Protein AF-A0A1E4G1J3-F1 (afdb_monomer)

Structure (mmCIF, N/CA/C/O backbone):
data_AF-A0A1E4G1J3-F1
#
_entry.id   AF-A0A1E4G1J3-F1
#
loop_
_atom_site.group_PDB
_atom_site.id
_atom_site.type_symbol
_atom_site.label_atom_id
_atom_site.label_alt_id
_atom_site.label_comp_id
_atom_site.label_asym_id
_atom_site.label_entity_id
_atom_site.label_seq_id
_atom_site.pdbx_PDB_ins_code
_atom_site.Cartn_x
_atom_site.Cartn_y
_atom_site.Cartn_z
_atom_site.occupancy
_atom_site.B_iso_or_equiv
_atom_site.auth_seq_id
_atom_site.auth_comp_id
_atom_site.auth_asym_id
_atom_site.auth_atom_id
_atom_site.pdbx_PDB_model_num
ATOM 1 N N . MET A 1 1 ? -12.712 -12.443 20.172 1.00 60.12 1 MET A N 1
ATOM 2 C CA . MET A 1 1 ? -12.713 -11.555 21.355 1.00 60.12 1 MET A CA 1
ATOM 3 C C . MET A 1 1 ? -12.167 -10.209 20.900 1.00 60.12 1 MET A C 1
ATOM 5 O O . MET A 1 1 ? -11.161 -10.219 20.206 1.00 60.12 1 MET A O 1
ATOM 9 N N . ASN A 1 2 ? -12.866 -9.097 21.152 1.00 84.88 2 ASN A N 1
ATOM 10 C CA . ASN A 1 2 ? -12.467 -7.775 20.639 1.00 84.88 2 ASN A CA 1
ATOM 11 C C . ASN A 1 2 ? -11.295 -7.201 21.467 1.00 84.88 2 ASN A C 1
ATOM 13 O O . ASN A 1 2 ? -11.234 -7.427 22.675 1.00 84.88 2 ASN A O 1
ATOM 17 N N . TRP A 1 3 ? -10.385 -6.447 20.848 1.00 89.75 3 TRP A N 1
ATOM 18 C CA . TRP A 1 3 ? -9.220 -5.837 21.502 1.00 89.75 3 TRP A CA 1
ATOM 19 C C . TRP A 1 3 ? -9.621 -4.901 22.659 1.00 89.75 3 TRP A C 1
ATOM 21 O O . TRP A 1 3 ? -8.998 -4.916 23.718 1.00 89.75 3 TRP A O 1
ATOM 31 N N . LEU A 1 4 ? -10.719 -4.148 22.508 1.00 90.06 4 LEU A N 1
ATOM 32 C CA . LEU A 1 4 ? -11.226 -3.256 23.559 1.00 90.06 4 LEU A CA 1
ATOM 33 C C . LEU A 1 4 ? -11.728 -4.048 24.779 1.00 90.06 4 LEU A C 1
ATOM 35 O O . LEU A 1 4 ? -11.542 -3.642 25.926 1.00 90.06 4 LEU A O 1
ATOM 39 N N . GLN A 1 5 ? -12.329 -5.216 24.529 1.00 91.88 5 GLN A N 1
ATOM 40 C CA . GLN A 1 5 ? -12.779 -6.130 25.576 1.00 91.88 5 GLN A CA 1
ATOM 41 C C . GLN A 1 5 ? -11.580 -6.698 26.351 1.00 91.88 5 GLN A C 1
ATOM 43 O O . GLN A 1 5 ? -11.605 -6.724 27.580 1.00 91.88 5 GLN A O 1
ATOM 48 N N . GLN A 1 6 ? -10.516 -7.088 25.642 1.00 91.06 6 GLN A N 1
ATOM 49 C CA . GLN A 1 6 ? -9.268 -7.555 26.253 1.00 91.06 6 GLN A CA 1
ATOM 50 C C . GLN A 1 6 ? -8.621 -6.464 27.117 1.00 91.06 6 GLN A C 1
ATOM 52 O O . GLN A 1 6 ? -8.226 -6.736 28.247 1.00 91.06 6 GLN A O 1
ATOM 57 N N . ALA A 1 7 ? -8.578 -5.217 26.634 1.00 91.06 7 ALA A N 1
ATOM 58 C CA . ALA A 1 7 ? -8.049 -4.085 27.394 1.00 91.06 7 ALA A CA 1
ATOM 59 C C . ALA A 1 7 ? -8.848 -3.818 28.684 1.00 91.06 7 ALA A C 1
ATOM 61 O O . ALA A 1 7 ? -8.266 -3.571 29.742 1.00 91.06 7 ALA A O 1
ATOM 62 N N . ARG A 1 8 ? -10.183 -3.926 28.630 1.00 93.75 8 ARG A N 1
ATOM 63 C CA . ARG A 1 8 ? -11.046 -3.810 29.815 1.00 93.75 8 ARG A CA 1
ATOM 64 C C . ARG A 1 8 ? -10.778 -4.919 30.832 1.00 93.75 8 ARG A C 1
ATOM 66 O O . ARG A 1 8 ? -10.680 -4.648 32.030 1.00 93.75 8 ARG A O 1
ATOM 73 N N . GLU A 1 9 ? -10.683 -6.159 30.368 1.00 92.38 9 GLU A N 1
ATOM 74 C CA . GLU A 1 9 ? -10.461 -7.321 31.231 1.00 92.38 9 GLU A CA 1
ATOM 75 C C . GLU A 1 9 ? -9.060 -7.314 31.852 1.00 92.38 9 GLU A C 1
ATOM 77 O O . GLU A 1 9 ? -8.935 -7.598 33.039 1.00 92.38 9 GLU A O 1
ATOM 82 N N . ALA A 1 10 ? -8.038 -6.848 31.127 1.00 91.25 10 ALA A N 1
ATOM 83 C CA . ALA A 1 10 ? -6.692 -6.633 31.667 1.00 91.25 10 ALA A CA 1
ATOM 84 C C . ALA A 1 10 ? -6.659 -5.622 32.832 1.00 91.25 10 ALA A C 1
ATOM 86 O O . ALA A 1 10 ? -5.785 -5.683 33.695 1.00 91.25 10 ALA A O 1
ATOM 87 N N . LYS A 1 11 ? -7.630 -4.702 32.891 1.00 90.19 11 LYS A N 1
ATOM 88 C CA . LYS A 1 11 ? -7.821 -3.753 34.000 1.00 90.19 11 LYS A CA 1
ATOM 89 C C . LYS A 1 11 ? -8.777 -4.264 35.086 1.00 90.19 11 LYS A C 1
ATOM 91 O O . LYS A 1 11 ? -9.106 -3.508 35.998 1.00 90.19 11 LYS A O 1
ATOM 96 N N . ASN A 1 12 ? -9.236 -5.518 35.011 1.00 91.00 12 ASN A N 1
ATOM 97 C CA . ASN A 1 12 ? -10.219 -6.120 35.924 1.00 91.00 12 ASN A CA 1
ATOM 98 C C . ASN A 1 12 ? -11.518 -5.299 36.064 1.00 91.00 12 ASN A C 1
ATOM 100 O O . ASN A 1 12 ? -12.178 -5.289 37.110 1.00 91.00 12 ASN A O 1
ATOM 104 N N . LEU A 1 13 ? -11.905 -4.591 35.001 1.00 90.12 13 LEU A N 1
ATOM 105 C CA . LEU A 1 13 ? -13.141 -3.815 34.955 1.00 90.12 13 LEU A CA 1
ATOM 106 C C . LEU A 1 13 ? -14.253 -4.657 34.329 1.00 90.12 13 LEU A C 1
ATOM 108 O O . LEU A 1 13 ? -14.038 -5.328 33.324 1.00 90.12 13 LEU A O 1
ATOM 112 N N . ASN A 1 14 ? -15.471 -4.593 34.871 1.00 92.25 14 ASN A N 1
ATOM 113 C CA . ASN A 1 14 ? -16.654 -5.073 34.150 1.00 92.25 14 ASN A CA 1
ATOM 114 C C . ASN A 1 14 ? -17.257 -3.923 33.313 1.00 92.25 14 ASN A C 1
ATOM 116 O O . ASN A 1 14 ? -16.913 -2.756 33.511 1.00 92.25 14 ASN A O 1
ATOM 120 N N . GLN A 1 15 ? -18.167 -4.238 32.388 1.00 91.50 15 GLN A N 1
ATOM 121 C CA . GLN A 1 15 ? -18.803 -3.236 31.519 1.00 91.50 15 GLN A CA 1
ATOM 122 C C . GLN A 1 15 ? -19.571 -2.147 32.288 1.00 91.50 15 GLN A C 1
ATOM 124 O O . GLN A 1 15 ? -19.572 -0.999 31.864 1.00 91.50 15 GLN A O 1
ATOM 129 N N . THR A 1 16 ? -20.212 -2.487 33.407 1.00 91.56 16 THR A N 1
ATOM 130 C CA . THR A 1 16 ? -20.868 -1.533 34.316 1.00 91.56 16 THR A CA 1
ATOM 131 C C . THR A 1 16 ? -19.850 -0.616 34.996 1.00 91.56 16 THR A C 1
ATOM 133 O O . THR A 1 16 ? -20.018 0.590 34.976 1.00 91.56 16 THR A O 1
ATOM 136 N N . LYS A 1 17 ? -18.732 -1.147 35.506 1.00 91.38 17 LYS A N 1
ATOM 137 C CA . LYS A 1 17 ? -17.687 -0.317 36.129 1.00 91.38 17 LYS A CA 1
ATOM 138 C C . LYS A 1 17 ? -17.063 0.655 35.128 1.00 91.38 17 LYS A C 1
ATOM 140 O O . LYS A 1 17 ? -16.769 1.790 35.478 1.00 91.38 17 LYS A O 1
ATOM 145 N N . LEU A 1 18 ? -16.860 0.216 33.886 1.00 90.94 18 LEU A N 1
ATOM 146 C CA . LEU A 1 18 ? -16.386 1.098 32.821 1.00 90.94 18 LEU A CA 1
ATOM 147 C C . LEU A 1 18 ? -17.449 2.147 32.452 1.00 90.94 18 LEU A C 1
ATOM 149 O O . LEU A 1 18 ? -17.103 3.305 32.240 1.00 90.94 18 LEU A O 1
ATOM 153 N N . ALA A 1 19 ? -18.729 1.761 32.423 1.00 92.50 19 ALA A N 1
ATOM 154 C CA . ALA A 1 19 ? -19.861 2.659 32.180 1.00 92.50 19 ALA A CA 1
ATOM 155 C C . ALA A 1 19 ? -19.912 3.804 33.194 1.00 92.50 19 ALA A C 1
ATOM 157 O O . ALA A 1 19 ? -19.956 4.971 32.803 1.00 92.50 19 ALA A O 1
ATOM 158 N N . ASP A 1 20 ? -19.821 3.460 34.478 1.00 90.94 20 ASP A N 1
ATOM 159 C CA . ASP A 1 20 ? -19.893 4.413 35.584 1.00 90.94 20 ASP A CA 1
ATOM 160 C C . ASP A 1 20 ? -18.752 5.436 35.515 1.00 90.94 20 ASP A C 1
ATOM 162 O O . ASP A 1 20 ? -18.964 6.632 35.706 1.00 90.94 20 ASP A O 1
ATOM 166 N N . LYS A 1 21 ? -17.543 4.983 35.161 1.00 88.75 21 LYS A N 1
ATOM 167 C CA . LYS A 1 21 ? -16.364 5.849 35.044 1.00 88.75 21 LYS A CA 1
ATOM 168 C C . LYS A 1 21 ? -16.331 6.726 33.792 1.00 88.75 21 LYS A C 1
ATOM 170 O O . LYS A 1 21 ? -15.714 7.784 33.809 1.00 88.75 21 LYS A O 1
ATOM 175 N N . THR A 1 22 ? -16.963 6.291 32.703 1.00 86.44 22 THR A N 1
ATOM 176 C CA . THR A 1 22 ? -16.925 6.981 31.397 1.00 86.44 22 THR A CA 1
ATOM 177 C C . THR A 1 22 ? -18.217 7.733 31.078 1.00 86.44 22 THR A C 1
ATOM 179 O O . THR A 1 22 ? -18.409 8.175 29.944 1.00 86.44 22 THR A O 1
ATOM 182 N N . THR A 1 23 ? -19.135 7.835 32.049 1.00 83.12 23 THR A N 1
ATOM 183 C CA . THR A 1 23 ? -20.461 8.469 31.903 1.00 83.12 23 THR A CA 1
ATOM 184 C C . THR A 1 23 ? -21.230 7.945 30.678 1.00 83.12 23 THR A C 1
ATOM 186 O O . THR A 1 23 ? -22.011 8.649 30.041 1.00 83.12 23 THR A O 1
ATOM 189 N N . THR A 1 24 ? -20.987 6.685 30.312 1.00 86.94 24 THR A N 1
ATOM 190 C CA . THR A 1 24 ? -21.537 6.039 29.117 1.00 86.94 24 THR A CA 1
ATOM 191 C C . THR A 1 24 ? -22.360 4.843 29.555 1.00 86.94 24 THR A C 1
ATOM 193 O O . THR A 1 24 ? -21.956 4.118 30.449 1.00 86.94 24 THR A O 1
ATOM 196 N N . SER A 1 25 ? -23.518 4.582 28.945 1.00 92.19 25 SER A N 1
ATOM 197 C CA . SER A 1 25 ? -24.350 3.460 29.397 1.00 92.19 25 SER A CA 1
ATOM 198 C C . SER A 1 25 ? -23.673 2.103 29.161 1.00 92.19 25 SER A C 1
ATOM 200 O O . SER A 1 25 ? -23.021 1.878 28.137 1.00 92.19 25 SER A O 1
ATOM 202 N N . ARG A 1 26 ? -23.906 1.137 30.062 1.00 93.75 26 ARG A N 1
ATOM 203 C CA . ARG A 1 26 ? -23.436 -0.254 29.902 1.00 93.75 26 ARG A CA 1
ATOM 204 C C . ARG A 1 26 ? -23.832 -0.842 28.545 1.00 93.75 26 ARG A C 1
ATOM 206 O O . ARG A 1 26 ? -23.033 -1.516 27.901 1.00 93.75 26 ARG A O 1
ATOM 213 N N . SER A 1 27 ? -25.065 -0.581 28.103 1.00 93.31 27 SER A N 1
ATOM 214 C CA . SER A 1 27 ? -25.567 -1.032 26.798 1.00 93.31 27 SER A CA 1
ATOM 215 C C . SER A 1 27 ? -24.737 -0.457 25.648 1.00 93.31 27 SER A C 1
ATOM 217 O O . SER A 1 27 ? -24.389 -1.180 24.714 1.00 93.31 27 SER A O 1
ATOM 219 N N . ARG A 1 28 ? -24.347 0.823 25.734 1.00 93.12 28 ARG A N 1
ATOM 220 C CA . ARG A 1 28 ? -23.491 1.464 24.733 1.00 93.12 28 ARG A CA 1
ATOM 221 C C . ARG A 1 28 ? -22.089 0.854 24.718 1.00 93.12 28 ARG A C 1
ATOM 223 O O . ARG A 1 28 ? -21.631 0.506 23.637 1.00 93.12 28 ARG A O 1
ATOM 230 N N . ILE A 1 29 ? -21.466 0.627 25.876 1.00 92.75 29 ILE A N 1
ATOM 231 C CA . ILE A 1 29 ? -20.168 -0.071 25.968 1.00 92.75 29 ILE A CA 1
ATOM 232 C C . ILE A 1 29 ? -20.252 -1.478 25.381 1.00 92.75 29 ILE A C 1
ATOM 234 O O . ILE A 1 29 ? -19.398 -1.859 24.590 1.00 92.75 29 ILE A O 1
ATOM 238 N N . CYS A 1 30 ? -21.312 -2.231 25.684 1.00 93.81 30 CYS A N 1
ATOM 239 C CA . CYS A 1 30 ? -21.520 -3.555 25.102 1.00 93.81 30 CYS A CA 1
ATOM 240 C C . CYS A 1 30 ? -21.608 -3.497 23.567 1.00 93.81 30 CYS A C 1
ATOM 242 O O . CYS A 1 30 ? -21.012 -4.326 22.882 1.00 93.81 30 CYS A O 1
ATOM 244 N N . LYS A 1 31 ? -22.316 -2.504 23.009 1.00 93.06 31 LYS A N 1
ATOM 245 C CA . LYS A 1 31 ? -22.404 -2.303 21.554 1.00 93.06 31 LYS A CA 1
ATOM 246 C C . LYS A 1 31 ? -21.060 -1.922 20.930 1.00 93.06 31 LYS A C 1
ATOM 248 O O . LYS A 1 31 ? -20.761 -2.424 19.846 1.00 93.06 31 LYS A O 1
ATOM 253 N N . ILE A 1 32 ? -20.271 -1.092 21.616 1.00 92.62 32 ILE A N 1
ATOM 254 C CA . ILE A 1 32 ? -18.917 -0.697 21.202 1.00 92.62 32 ILE A CA 1
ATOM 255 C C . ILE A 1 32 ? -17.977 -1.912 21.219 1.00 92.62 32 ILE A C 1
ATOM 257 O O . ILE A 1 32 ? -17.333 -2.205 20.218 1.00 92.62 32 ILE A O 1
ATOM 261 N N . GLU A 1 33 ? -17.968 -2.698 22.299 1.00 91.62 33 GLU A N 1
ATOM 262 C CA . GLU A 1 33 ? -17.167 -3.929 22.404 1.00 91.62 33 GLU A CA 1
ATOM 263 C C . GLU A 1 33 ? -17.558 -4.986 21.361 1.00 91.62 33 GLU A C 1
ATOM 265 O O . GLU A 1 33 ? -16.721 -5.783 20.948 1.00 91.62 33 GLU A O 1
ATOM 270 N N . LYS A 1 34 ? -18.808 -4.993 20.890 1.00 90.62 34 LYS A N 1
ATOM 271 C CA . LYS A 1 34 ? -19.265 -5.875 19.804 1.00 90.62 34 LYS A CA 1
ATOM 272 C C . LYS A 1 34 ? -18.987 -5.329 18.398 1.00 90.62 34 LYS A C 1
ATOM 274 O O . LYS A 1 34 ? -19.253 -6.035 17.433 1.00 90.62 34 LYS A O 1
ATOM 279 N N . GLY A 1 35 ? -18.512 -4.088 18.265 1.00 88.12 35 GLY A N 1
ATOM 280 C CA . GLY A 1 35 ? -18.315 -3.424 16.969 1.00 88.12 35 GLY A CA 1
ATOM 2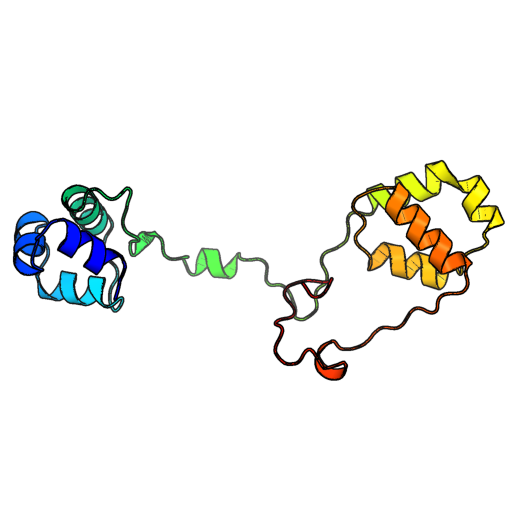81 C C . GLY A 1 35 ? -19.614 -2.996 16.272 1.00 88.12 35 GLY A C 1
ATOM 282 O O . GLY A 1 35 ? -19.599 -2.624 15.108 1.00 88.12 35 GLY A O 1
ATOM 283 N N . THR A 1 36 ? -20.749 -3.030 16.976 1.00 89.81 36 THR A N 1
ATOM 284 C CA . THR A 1 36 ? -22.071 -2.646 16.432 1.00 89.81 36 THR A CA 1
ATOM 285 C C . THR A 1 36 ? -22.371 -1.151 16.561 1.00 89.81 36 THR A C 1
ATOM 287 O O . THR A 1 36 ? -23.400 -0.675 16.086 1.00 89.81 36 THR A O 1
ATOM 290 N N . ALA A 1 37 ? -21.507 -0.404 17.247 1.00 90.94 37 ALA A N 1
ATOM 291 C CA . ALA A 1 37 ? -21.595 1.041 17.384 1.00 90.94 37 ALA A CA 1
ATOM 292 C C . ALA A 1 37 ? -20.202 1.634 17.601 1.00 90.94 37 ALA A C 1
ATOM 294 O O . ALA A 1 37 ? -19.384 1.032 18.291 1.00 90.94 37 ALA A O 1
ATOM 295 N N . LEU A 1 38 ? -19.971 2.839 17.083 1.00 91.56 38 LEU A N 1
ATOM 296 C CA . LEU A 1 38 ? -18.765 3.613 17.371 1.00 91.56 38 LEU A CA 1
ATOM 297 C C . LEU A 1 38 ? -19.014 4.613 18.511 1.00 91.56 38 LEU A C 1
ATOM 299 O O . LEU A 1 38 ? -20.120 5.159 18.615 1.00 91.56 38 LEU A O 1
ATOM 303 N N . PRO A 1 39 ? -18.029 4.855 19.387 1.00 92.62 39 PRO A N 1
ATOM 304 C CA . PRO A 1 39 ? -18.102 5.935 20.360 1.00 92.62 39 PRO A CA 1
ATOM 305 C C . PRO A 1 39 ? -18.030 7.302 19.664 1.00 92.62 39 PRO A C 1
ATOM 307 O O . PRO A 1 39 ? -17.470 7.435 18.574 1.00 92.62 39 PRO A O 1
ATOM 310 N N . THR A 1 40 ? -18.591 8.325 20.309 1.00 92.00 40 THR A N 1
ATOM 311 C CA . THR A 1 40 ? -18.234 9.717 19.989 1.00 92.00 40 THR A CA 1
ATOM 312 C C . THR A 1 40 ? -16.814 10.000 20.470 1.00 92.00 40 THR A C 1
ATOM 314 O O . THR A 1 40 ? -16.312 9.277 21.333 1.00 92.00 40 THR A O 1
ATOM 317 N N . ARG A 1 41 ? -16.174 11.073 19.995 1.00 90.50 41 ARG A N 1
ATOM 318 C CA . ARG A 1 41 ? -14.811 11.412 20.430 1.00 90.50 41 ARG A CA 1
ATOM 319 C C . ARG A 1 41 ? -14.659 11.544 21.941 1.00 90.50 41 A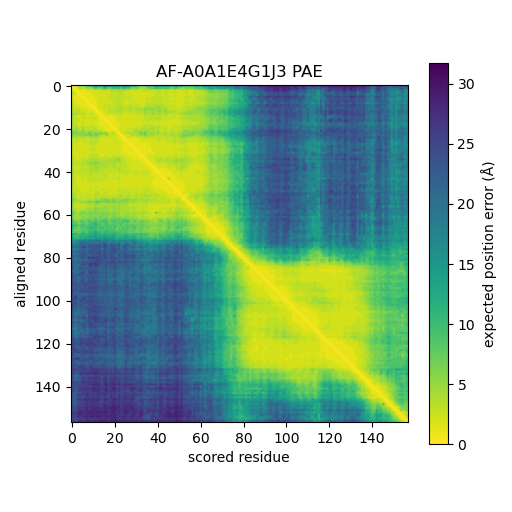RG A C 1
ATOM 321 O O . ARG A 1 41 ? -13.777 10.920 22.520 1.00 90.50 41 ARG A O 1
ATOM 328 N N . ALA A 1 42 ? -15.586 12.239 22.597 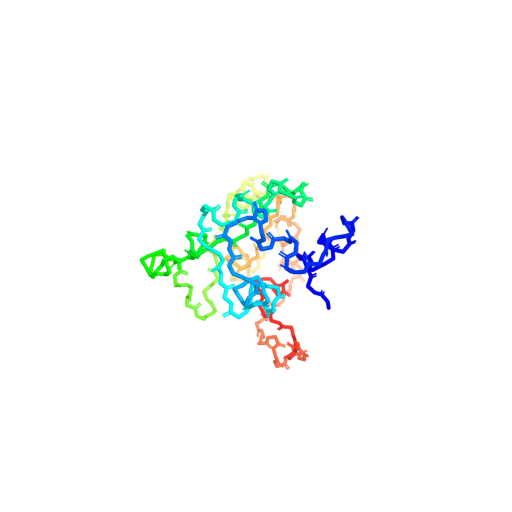1.00 90.12 42 ALA A N 1
ATOM 329 C CA . ALA A 1 42 ? -15.586 12.364 24.055 1.00 90.12 42 ALA A CA 1
ATOM 330 C C . ALA A 1 42 ? -15.686 10.998 24.767 1.00 90.12 42 ALA A C 1
ATOM 332 O O . ALA A 1 42 ? -15.000 10.754 25.759 1.00 90.12 42 ALA A O 1
ATOM 333 N N . GLN A 1 43 ? -16.513 10.081 24.248 1.00 91.06 43 GLN A N 1
ATOM 334 C CA . GLN A 1 43 ? -16.631 8.723 24.790 1.00 91.06 43 GLN A CA 1
ATOM 335 C C . GLN A 1 43 ? -15.354 7.913 24.551 1.00 91.06 43 GLN A C 1
ATOM 337 O O . GLN A 1 43 ? -14.895 7.215 25.452 1.00 91.06 43 GLN A O 1
ATOM 342 N N . GLY A 1 44 ? -14.772 8.009 23.353 1.00 91.88 44 GLY A N 1
ATOM 343 C CA . GLY A 1 44 ? -13.533 7.326 22.995 1.00 91.88 44 GLY A CA 1
ATOM 344 C C . GLY A 1 44 ? -12.359 7.776 23.857 1.00 91.88 44 GLY A C 1
ATOM 345 O O . GLY A 1 44 ? -11.635 6.931 24.373 1.00 91.88 44 GLY A O 1
ATOM 346 N N . GLU A 1 45 ? -12.221 9.082 24.094 1.00 92.88 45 GLU A N 1
ATOM 347 C CA . GLU A 1 45 ? -11.195 9.662 24.969 1.00 92.88 45 GLU A CA 1
ATOM 348 C C . GLU A 1 45 ? -11.371 9.219 26.430 1.00 92.88 45 GLU A C 1
ATOM 350 O O . GLU A 1 45 ? -10.399 8.819 27.077 1.00 92.88 45 GLU A O 1
ATOM 355 N N . ALA A 1 46 ? -12.606 9.204 26.945 1.00 92.62 46 ALA A N 1
ATOM 356 C CA . ALA A 1 46 ? -12.892 8.720 28.296 1.00 92.62 46 ALA A CA 1
ATOM 357 C C . ALA A 1 46 ? -12.552 7.227 28.460 1.00 92.62 46 ALA A C 1
ATOM 359 O O . ALA A 1 46 ? -11.914 6.833 29.439 1.00 92.62 46 ALA A O 1
ATOM 360 N N . ILE A 1 47 ? -12.936 6.397 27.485 1.00 92.62 47 ILE A N 1
ATOM 361 C CA . ILE A 1 47 ? -12.622 4.962 27.474 1.00 92.62 47 ILE A CA 1
ATOM 362 C C . ILE A 1 47 ? -11.109 4.745 27.351 1.00 92.62 47 ILE A C 1
ATOM 364 O O . ILE A 1 47 ? -10.549 3.945 28.099 1.00 92.62 47 ILE A O 1
ATOM 368 N N . ALA A 1 48 ? -10.435 5.464 26.449 1.00 92.69 48 ALA A N 1
ATOM 369 C CA . ALA A 1 48 ? -8.992 5.360 26.251 1.00 92.69 48 ALA A CA 1
ATOM 370 C C . ALA A 1 48 ? -8.230 5.680 27.542 1.00 92.69 48 ALA A C 1
ATOM 372 O O . ALA A 1 48 ? -7.358 4.913 27.951 1.00 92.69 48 ALA A O 1
ATOM 373 N N . LYS A 1 49 ? -8.619 6.761 28.227 1.00 92.94 49 LYS A N 1
ATOM 374 C CA . LYS A 1 49 ? -8.024 7.184 29.497 1.00 92.94 49 LYS A CA 1
ATOM 375 C C . LYS A 1 49 ? -8.169 6.124 30.588 1.00 92.94 49 LYS A C 1
ATOM 377 O O . LYS A 1 49 ? -7.185 5.792 31.243 1.00 92.94 49 LYS A O 1
ATOM 382 N N . GLU A 1 50 ? -9.366 5.569 30.770 1.00 92.50 50 GLU A N 1
ATOM 383 C CA . GLU A 1 50 ? -9.615 4.549 31.801 1.00 92.50 50 GLU A CA 1
ATOM 384 C C . GLU A 1 50 ? -8.913 3.219 31.514 1.00 92.50 50 GLU A C 1
ATOM 386 O O . GLU A 1 50 ? -8.471 2.524 32.433 1.00 92.50 50 GLU A O 1
ATOM 391 N N . LEU A 1 51 ? -8.781 2.859 30.238 1.00 91.69 51 LEU A N 1
ATOM 392 C CA . LEU A 1 51 ? -8.124 1.621 29.825 1.00 91.69 51 LEU A CA 1
ATOM 393 C C . LEU A 1 51 ? -6.602 1.769 29.661 1.00 91.69 51 LEU A C 1
ATOM 395 O O . LEU A 1 51 ? -5.904 0.759 29.581 1.00 91.69 51 LEU A O 1
ATOM 399 N N . GLY A 1 52 ? -6.069 2.994 29.681 1.00 90.00 52 GLY A N 1
ATOM 400 C CA . GLY A 1 52 ? -4.650 3.275 29.445 1.00 90.00 52 GLY A CA 1
ATOM 401 C C . GLY A 1 52 ? -4.231 3.042 27.991 1.00 90.00 52 GLY A C 1
ATOM 402 O O . GLY A 1 52 ? -3.132 2.558 27.739 1.00 90.00 52 GLY A O 1
ATOM 403 N N . LEU A 1 53 ? -5.126 3.332 27.047 1.00 90.06 53 LEU A N 1
ATOM 404 C CA . LEU A 1 53 ? -4.905 3.203 25.609 1.00 90.06 53 LEU A CA 1
ATOM 405 C C . LEU A 1 53 ? -4.512 4.557 25.008 1.00 90.06 53 LEU A C 1
ATOM 407 O O . LEU A 1 53 ? -4.933 5.601 25.499 1.00 90.06 53 LEU A O 1
ATOM 411 N N . ALA A 1 54 ? -3.763 4.539 23.903 1.00 87.31 54 ALA A N 1
ATOM 412 C CA . ALA A 1 54 ? -3.411 5.763 23.175 1.00 87.31 54 ALA A CA 1
ATOM 413 C C . ALA A 1 54 ? -4.635 6.452 22.539 1.00 87.31 54 ALA A C 1
ATOM 415 O O . ALA A 1 54 ? -4.646 7.666 22.371 1.00 87.31 54 ALA A O 1
ATOM 416 N N . GLY A 1 55 ? -5.671 5.681 22.201 1.00 88.88 55 GLY A N 1
ATOM 417 C CA . GLY A 1 55 ? -6.914 6.177 21.623 1.00 88.88 55 GLY A CA 1
ATOM 418 C C . GLY A 1 55 ? -7.893 5.042 21.333 1.00 88.88 55 GLY A C 1
ATOM 419 O O . GLY A 1 55 ? -7.528 3.865 21.368 1.00 88.88 55 GLY A O 1
ATOM 420 N N . VAL A 1 56 ? -9.146 5.400 21.055 1.00 90.00 56 VAL A N 1
ATOM 421 C CA . VAL A 1 56 ? -10.196 4.477 20.606 1.00 90.00 56 VAL A CA 1
ATOM 422 C C . VAL A 1 56 ? -10.796 5.045 19.317 1.00 90.00 56 VAL A C 1
ATOM 424 O O . VAL A 1 56 ? -11.156 6.221 19.329 1.00 90.00 56 VAL A O 1
ATOM 427 N N . PRO A 1 57 ? -10.933 4.253 18.235 1.00 90.12 57 PRO A N 1
ATOM 428 C CA . PRO A 1 57 ? -11.575 4.709 17.007 1.00 90.12 57 PRO A CA 1
ATOM 429 C C . PRO A 1 57 ? -13.006 5.185 17.264 1.00 90.12 57 PRO A C 1
ATOM 431 O O . PRO A 1 57 ? -13.801 4.489 17.903 1.00 90.12 57 PRO A O 1
ATOM 434 N N . CYS A 1 58 ? -13.326 6.365 16.752 1.00 92.19 58 CYS A N 1
ATOM 435 C CA . CYS A 1 58 ? -14.580 7.071 16.960 1.00 92.19 58 CYS A CA 1
ATOM 436 C C . CYS A 1 58 ? -15.351 7.240 15.648 1.00 92.19 58 CYS A C 1
ATOM 438 O O . CYS A 1 58 ? -14.841 7.011 14.554 1.00 92.19 58 CYS A O 1
ATOM 440 N N . SER A 1 59 ? -16.604 7.685 15.746 1.00 88.38 59 SER A N 1
ATOM 441 C CA . SER A 1 59 ? -17.429 8.002 14.570 1.00 88.38 59 SER A CA 1
ATOM 442 C C . SER A 1 59 ? -16.822 9.077 13.664 1.00 88.38 59 SER A C 1
ATOM 444 O O . SER A 1 59 ? -17.131 9.119 12.481 1.00 88.38 59 SER A O 1
ATOM 446 N N . GLU A 1 60 ? -15.981 9.948 14.217 1.00 87.25 60 GLU A N 1
ATOM 447 C CA . GLU A 1 60 ? -15.297 11.027 13.492 1.00 87.25 60 GLU A CA 1
ATOM 448 C C . GLU A 1 60 ? -14.083 10.535 12.693 1.00 87.25 60 GLU A C 1
ATOM 450 O O . GLU A 1 60 ? -13.679 11.198 11.744 1.00 87.25 60 GLU A O 1
ATOM 455 N N . ASP A 1 61 ? -13.541 9.360 13.029 1.00 87.31 61 ASP A N 1
ATOM 456 C CA . ASP A 1 61 ? -12.452 8.725 12.275 1.00 87.31 61 ASP A CA 1
ATOM 457 C C . ASP A 1 61 ? -12.968 8.000 11.021 1.00 87.31 61 ASP A C 1
ATOM 459 O O . ASP A 1 61 ? -12.190 7.462 10.231 1.00 87.31 61 ASP A O 1
ATOM 463 N N . LEU A 1 62 ? -14.293 7.959 10.830 1.00 88.06 62 LEU A N 1
ATOM 464 C CA . LEU A 1 62 ? -14.894 7.412 9.626 1.00 88.06 62 LEU A CA 1
ATOM 465 C C . LEU A 1 62 ? -14.576 8.301 8.426 1.00 88.06 62 LEU A C 1
ATOM 467 O O . LEU A 1 62 ? -14.719 9.523 8.465 1.00 88.06 62 LEU A O 1
ATOM 471 N N . VAL A 1 63 ? -14.219 7.655 7.319 1.00 85.88 63 VAL A N 1
ATOM 472 C CA . VAL A 1 63 ? -14.047 8.337 6.039 1.00 85.88 63 VAL A CA 1
ATOM 473 C C . VAL A 1 63 ? -15.391 8.943 5.631 1.00 85.88 63 VAL A C 1
ATOM 475 O O . VAL A 1 63 ? -16.374 8.230 5.433 1.00 85.88 63 VAL A O 1
ATOM 478 N N . SER A 1 64 ? -15.439 10.268 5.510 1.00 87.12 64 SER A N 1
ATOM 479 C CA . SER A 1 64 ? -16.634 10.978 5.050 1.00 87.12 64 SER A CA 1
ATOM 480 C C . SER A 1 64 ? -16.963 10.623 3.601 1.00 87.12 64 SER A C 1
ATOM 482 O O . SER A 1 64 ? -16.070 10.367 2.794 1.00 87.12 64 SER A O 1
ATOM 484 N N . GLU A 1 65 ? -18.238 10.703 3.216 1.00 85.19 65 GLU A N 1
ATOM 485 C CA . GLU A 1 65 ? -18.649 10.483 1.821 1.00 85.19 65 GLU A CA 1
ATOM 486 C C . GLU A 1 65 ? -17.895 11.388 0.840 1.00 85.19 65 GLU A C 1
ATOM 488 O O . GLU A 1 65 ? -17.509 10.954 -0.242 1.00 85.19 65 GLU A O 1
ATOM 493 N N . ARG A 1 66 ? -17.612 12.634 1.240 1.00 85.56 66 ARG A N 1
ATOM 494 C CA . ARG A 1 66 ? -16.816 13.571 0.442 1.00 85.56 66 ARG A CA 1
ATOM 495 C C . ARG A 1 66 ? -15.377 13.088 0.251 1.00 85.56 66 ARG A C 1
ATOM 497 O O . ARG A 1 66 ? -14.839 13.214 -0.844 1.00 85.56 66 ARG A O 1
ATOM 504 N N . GLN A 1 67 ? -14.753 12.532 1.290 1.00 85.94 67 GLN A N 1
ATOM 505 C CA . GLN A 1 67 ? -13.435 11.908 1.162 1.00 85.94 67 GLN A CA 1
ATOM 506 C C . GLN A 1 67 ? -13.502 10.682 0.251 1.00 85.94 67 GLN A C 1
ATOM 508 O O . GLN A 1 67 ? -12.664 10.579 -0.634 1.00 85.94 67 GLN A O 1
ATOM 513 N N . ILE A 1 68 ? -14.523 9.825 0.390 1.00 84.88 68 ILE A N 1
ATOM 514 C CA . ILE A 1 68 ? -14.734 8.658 -0.485 1.00 84.88 68 ILE A CA 1
ATOM 515 C C . ILE A 1 68 ? -14.866 9.087 -1.952 1.00 84.88 68 ILE A C 1
ATOM 517 O O . ILE A 1 68 ? -14.261 8.481 -2.830 1.00 84.88 68 ILE A O 1
ATOM 521 N N . GLN A 1 69 ? -15.623 10.148 -2.236 1.00 83.44 69 GLN A N 1
ATOM 522 C CA . GLN A 1 69 ? -15.788 10.669 -3.597 1.00 83.44 69 GLN A CA 1
ATOM 523 C C . GLN A 1 69 ? -14.485 11.205 -4.198 1.00 83.44 69 GLN A C 1
ATOM 525 O O . GLN A 1 69 ? -14.301 11.104 -5.412 1.00 83.44 69 GLN A O 1
ATOM 530 N N . ASN A 1 70 ? -13.611 11.756 -3.354 1.00 82.62 70 ASN A N 1
ATOM 531 C CA . ASN A 1 70 ? -12.301 12.278 -3.731 1.00 82.62 70 ASN A CA 1
ATOM 532 C C . ASN A 1 70 ? -11.202 11.209 -3.758 1.00 82.62 70 ASN A C 1
ATOM 534 O O . ASN A 1 70 ? -10.087 11.519 -4.181 1.00 82.62 70 ASN A O 1
ATOM 538 N N . LEU A 1 71 ? -11.474 9.978 -3.307 1.00 76.81 71 LEU A N 1
ATOM 539 C CA . LEU A 1 71 ? -10.517 8.891 -3.475 1.00 76.81 71 LEU A CA 1
ATOM 540 C C . LEU A 1 71 ? -10.278 8.670 -4.976 1.00 76.81 71 LEU A C 1
ATOM 542 O O . LEU A 1 71 ? -11.232 8.733 -5.762 1.00 76.81 71 LEU A O 1
ATOM 546 N N . PRO A 1 72 ? -9.026 8.411 -5.392 1.00 72.19 72 PRO A N 1
ATOM 547 C CA . PRO A 1 72 ? -8.726 8.090 -6.776 1.00 72.19 72 PRO A CA 1
ATOM 548 C C . PRO A 1 72 ? -9.566 6.884 -7.200 1.00 72.19 72 PRO A C 1
ATOM 550 O O . PRO A 1 72 ? -9.453 5.782 -6.662 1.00 72.19 72 PRO A O 1
ATOM 553 N N . LYS A 1 73 ? -10.467 7.115 -8.156 1.00 69.75 73 LYS A N 1
ATOM 554 C CA . LYS A 1 73 ? -11.289 6.064 -8.749 1.00 69.75 73 LYS A CA 1
ATOM 555 C C . LYS A 1 73 ? -10.443 5.352 -9.793 1.00 69.75 73 LYS A C 1
ATOM 557 O O . LYS A 1 73 ? -10.526 5.689 -10.971 1.00 69.75 73 LYS A O 1
ATOM 562 N N . HIS A 1 74 ? -9.624 4.403 -9.354 1.00 61.94 74 HIS A N 1
ATOM 563 C CA . HIS A 1 74 ? -8.919 3.525 -10.278 1.00 61.94 74 HIS A CA 1
ATOM 564 C C . HIS A 1 74 ? -9.948 2.766 -11.114 1.00 61.94 74 HIS A C 1
ATOM 566 O O . HIS A 1 74 ? -10.894 2.172 -10.582 1.00 61.94 74 HIS A O 1
ATOM 572 N N . ARG A 1 75 ? -9.796 2.794 -12.434 1.00 62.88 75 ARG A N 1
ATOM 573 C CA . ARG A 1 75 ? -10.572 1.906 -13.299 1.00 62.88 75 ARG A CA 1
ATOM 574 C C . ARG A 1 75 ? -10.073 0.475 -13.083 1.00 62.88 75 ARG A C 1
ATOM 576 O O . ARG A 1 75 ? -8.885 0.282 -12.812 1.00 62.88 75 ARG A O 1
ATOM 583 N N . PRO A 1 76 ? -10.935 -0.546 -13.229 1.00 54.53 76 PRO A N 1
ATOM 584 C CA . PRO A 1 76 ? -10.461 -1.920 -13.293 1.00 54.53 76 PRO A CA 1
ATOM 585 C C . PRO A 1 76 ? -9.322 -2.007 -14.315 1.00 54.53 76 PRO A C 1
ATOM 587 O O . PRO A 1 76 ? -9.488 -1.553 -15.449 1.00 54.53 76 PRO A O 1
ATOM 590 N N . TYR A 1 77 ? -8.180 -2.560 -13.898 1.00 58.09 77 TYR A N 1
ATOM 591 C CA . TYR A 1 77 ? -6.980 -2.740 -14.729 1.00 58.09 77 TYR A CA 1
ATOM 592 C C . TYR A 1 77 ? -6.219 -1.457 -15.110 1.00 58.09 77 TYR A C 1
ATOM 594 O O . TYR A 1 77 ? -5.371 -1.497 -16.002 1.00 58.09 77 TYR A O 1
ATOM 602 N N . GLU A 1 78 ? -6.490 -0.322 -14.460 1.00 62.25 78 GLU A N 1
ATOM 603 C CA . GLU A 1 78 ? -5.679 0.885 -14.628 1.00 62.25 78 GLU A CA 1
ATOM 604 C C . GLU A 1 78 ? -4.295 0.671 -14.010 1.00 62.25 78 GLU A C 1
ATOM 606 O O . GLU A 1 78 ? -4.132 0.657 -12.792 1.00 62.25 78 GLU A O 1
ATOM 611 N N . LEU A 1 79 ? -3.298 0.452 -14.869 1.00 62.50 79 LEU A N 1
ATOM 612 C CA . LEU A 1 79 ? -1.905 0.347 -14.454 1.00 62.50 79 LEU A CA 1
ATOM 613 C C . LEU A 1 79 ? -1.393 1.741 -14.099 1.00 62.50 79 LEU A C 1
ATOM 615 O O . LEU A 1 79 ? -1.552 2.677 -14.889 1.00 62.50 79 LEU A O 1
ATOM 619 N N . GLU A 1 80 ? -0.746 1.877 -12.942 1.00 66.00 80 GLU A N 1
ATOM 620 C CA . GLU A 1 80 ? -0.083 3.134 -12.616 1.00 66.00 80 GLU A CA 1
ATOM 621 C C . GLU A 1 80 ? 1.017 3.433 -13.646 1.00 66.00 80 GLU A C 1
ATOM 623 O O . GLU A 1 80 ? 1.789 2.537 -14.019 1.00 66.00 80 GLU A O 1
ATOM 628 N N . PRO A 1 81 ? 1.114 4.683 -14.129 1.00 66.50 81 PRO A N 1
ATOM 629 C CA . PRO A 1 81 ? 2.177 5.063 -15.039 1.00 66.50 81 PRO A CA 1
ATOM 630 C C . PRO A 1 81 ? 3.531 4.900 -14.343 1.00 66.50 81 PRO A C 1
ATOM 632 O O . PRO A 1 81 ? 3.837 5.570 -13.358 1.00 66.50 81 PRO A O 1
ATOM 635 N N . GLN A 1 82 ? 4.363 4.010 -14.882 1.00 70.56 82 GLN A N 1
ATOM 636 C CA . GLN A 1 82 ? 5.687 3.731 -14.337 1.00 70.56 82 GLN A CA 1
ATOM 637 C C . GLN A 1 82 ? 6.612 4.948 -14.455 1.00 70.56 82 GLN A C 1
ATOM 639 O O . GLN A 1 82 ? 6.657 5.623 -15.492 1.00 70.56 82 GLN A O 1
ATOM 644 N N . ASN A 1 83 ? 7.426 5.195 -13.421 1.00 78.44 83 ASN A N 1
ATOM 645 C CA . ASN A 1 83 ? 8.475 6.207 -13.501 1.00 78.44 83 ASN A CA 1
ATOM 646 C C . ASN A 1 83 ? 9.555 5.762 -14.509 1.00 78.44 83 ASN A C 1
ATOM 648 O O . ASN A 1 83 ? 10.407 4.917 -14.229 1.00 78.44 83 ASN A O 1
ATOM 652 N N . GLN A 1 84 ? 9.548 6.378 -15.694 1.00 85.25 84 GLN A N 1
ATOM 653 C CA . GLN A 1 84 ? 10.484 6.053 -16.773 1.00 85.25 84 GLN A CA 1
ATOM 654 C C . GLN A 1 84 ? 11.898 6.630 -16.595 1.00 85.25 84 GLN A C 1
ATOM 656 O O . GLN A 1 84 ? 12.744 6.439 -17.470 1.00 85.25 84 GLN A O 1
ATOM 661 N N . GLU A 1 85 ? 12.202 7.353 -15.518 1.00 89.75 85 GLU A N 1
ATOM 662 C CA . GLU A 1 85 ? 13.525 7.958 -15.320 1.00 89.75 85 GLU A CA 1
ATOM 663 C C . GLU A 1 85 ? 14.645 6.920 -15.310 1.00 89.75 85 GLU A C 1
ATOM 665 O O . GLU A 1 85 ? 15.662 7.106 -15.977 1.00 89.75 85 GLU A O 1
ATOM 670 N N . ARG A 1 86 ? 14.447 5.789 -14.627 1.00 90.94 86 ARG A N 1
ATOM 671 C CA . ARG A 1 86 ? 15.444 4.709 -14.561 1.00 90.94 86 ARG A CA 1
ATOM 672 C C . ARG A 1 86 ? 15.724 4.108 -15.937 1.00 90.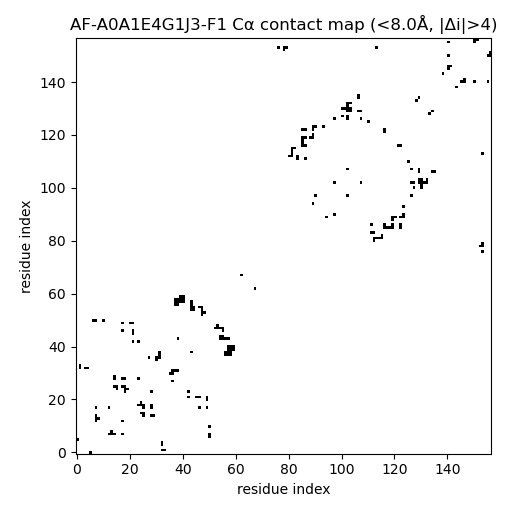94 86 ARG A C 1
ATOM 674 O O . ARG A 1 86 ? 16.885 3.941 -16.310 1.00 90.94 86 ARG A O 1
ATOM 681 N N . TRP A 1 87 ? 14.673 3.895 -16.726 1.00 92.06 87 TRP A N 1
ATOM 682 C CA . TRP A 1 87 ? 14.775 3.484 -18.125 1.00 92.06 87 TRP A CA 1
ATOM 683 C C . TRP A 1 87 ? 15.547 4.502 -18.971 1.00 92.06 87 TRP A C 1
ATOM 685 O O . TRP A 1 87 ? 16.436 4.122 -19.731 1.00 92.06 87 TRP A O 1
ATOM 695 N N . LYS A 1 88 ? 15.263 5.802 -18.821 1.00 92.19 88 LYS A N 1
ATOM 696 C CA . LYS A 1 88 ? 15.988 6.871 -19.532 1.00 92.19 88 LYS A CA 1
ATOM 697 C C . LYS A 1 88 ? 17.473 6.888 -19.168 1.00 92.19 88 LYS A C 1
ATOM 699 O O . LYS A 1 88 ? 18.313 6.998 -20.060 1.00 92.19 88 LYS A O 1
ATOM 704 N N . VAL A 1 89 ? 17.800 6.754 -17.880 1.00 93.50 89 VAL A N 1
ATOM 705 C CA . VAL A 1 89 ? 19.189 6.679 -17.403 1.00 93.50 89 VAL A CA 1
ATOM 706 C C . VAL A 1 89 ? 19.898 5.482 -18.026 1.00 93.50 89 VAL A C 1
ATOM 708 O O . VAL A 1 89 ? 21.001 5.646 -18.538 1.00 93.50 89 VAL A O 1
ATOM 711 N N . ALA A 1 90 ? 19.259 4.311 -18.061 1.00 91.88 90 ALA A N 1
ATOM 712 C CA . ALA A 1 90 ? 19.849 3.114 -18.647 1.00 91.88 90 ALA A CA 1
ATOM 713 C C . ALA A 1 90 ? 20.102 3.249 -20.155 1.00 91.88 90 ALA A C 1
ATOM 715 O O . ALA A 1 90 ? 21.207 2.986 -20.633 1.00 91.88 90 ALA A O 1
ATOM 716 N N . LEU A 1 91 ? 19.102 3.731 -20.899 1.00 91.50 91 LEU A N 1
ATOM 717 C CA . LEU A 1 91 ? 19.218 3.972 -22.339 1.00 91.50 91 LEU A CA 1
ATOM 718 C C . LEU A 1 91 ? 20.353 4.948 -22.661 1.00 91.50 91 LEU A C 1
ATOM 720 O O . LEU A 1 91 ? 21.062 4.751 -23.643 1.00 91.50 91 LEU A O 1
ATOM 724 N N . LYS A 1 92 ? 20.555 5.972 -21.823 1.00 94.00 92 LYS A N 1
ATOM 725 C CA . LYS A 1 92 ? 21.644 6.940 -21.985 1.00 94.00 92 LYS A CA 1
ATOM 726 C C . LYS A 1 92 ? 23.003 6.349 -21.602 1.00 94.00 92 LYS A C 1
ATOM 728 O O . LYS A 1 92 ? 23.951 6.473 -22.371 1.00 94.00 92 LYS A O 1
ATOM 733 N N . ALA A 1 93 ? 23.102 5.708 -20.437 1.00 93.69 93 ALA A N 1
ATOM 734 C CA . ALA A 1 93 ? 24.358 5.189 -19.895 1.00 93.69 93 ALA A CA 1
ATOM 735 C C . ALA A 1 93 ? 24.955 4.064 -20.756 1.00 93.69 93 ALA A C 1
ATOM 737 O O . ALA A 1 93 ? 26.174 3.974 -20.893 1.00 93.69 93 ALA A O 1
ATOM 738 N N . TRP A 1 94 ? 24.109 3.231 -21.371 1.00 94.19 94 TRP A N 1
ATOM 739 C CA . TRP A 1 94 ? 24.543 2.074 -22.161 1.00 94.19 94 TRP A CA 1
ATOM 740 C C . TRP A 1 94 ? 24.163 2.148 -23.643 1.00 94.19 94 TRP A C 1
ATOM 742 O O . TRP A 1 94 ? 24.198 1.122 -24.322 1.00 94.19 94 TRP A O 1
ATOM 752 N N . ALA A 1 95 ? 23.874 3.340 -24.176 1.00 92.44 95 ALA A N 1
ATOM 753 C CA . ALA A 1 95 ? 23.412 3.553 -25.555 1.00 92.44 95 ALA A CA 1
ATOM 754 C C . ALA A 1 95 ? 24.209 2.760 -26.610 1.00 92.44 95 ALA A C 1
ATOM 756 O O . ALA A 1 95 ? 23.632 2.037 -27.420 1.00 92.44 95 ALA A O 1
ATOM 757 N N . VAL A 1 96 ? 25.546 2.828 -26.557 1.00 94.12 96 VAL A N 1
ATOM 758 C CA . VAL A 1 96 ? 26.438 2.134 -27.507 1.00 94.12 96 VAL A CA 1
ATOM 759 C C . VAL A 1 96 ? 26.306 0.612 -27.414 1.00 94.12 96 VAL A C 1
ATOM 761 O O . VAL A 1 96 ? 26.323 -0.074 -28.434 1.00 94.12 96 VAL A O 1
ATOM 764 N N . ARG A 1 97 ? 26.169 0.061 -26.201 1.00 93.12 97 ARG A N 1
ATOM 765 C CA . ARG A 1 97 ? 25.987 -1.386 -26.003 1.00 93.12 97 ARG A CA 1
ATOM 766 C C . ARG A 1 97 ? 24.617 -1.830 -26.496 1.00 93.12 97 ARG A C 1
ATOM 768 O O . ARG A 1 97 ? 24.528 -2.834 -27.187 1.00 93.12 97 ARG A O 1
ATOM 775 N N . ILE A 1 98 ? 23.577 -1.059 -26.194 1.00 92.06 98 ILE A N 1
ATOM 776 C CA . ILE A 1 98 ? 22.201 -1.349 -26.610 1.00 92.06 98 ILE A CA 1
ATOM 777 C C . ILE A 1 98 ? 22.085 -1.348 -28.138 1.00 92.06 98 ILE A C 1
ATOM 779 O O . ILE A 1 98 ? 21.477 -2.255 -28.698 1.00 92.06 98 ILE A O 1
ATOM 783 N N . LEU A 1 99 ? 22.738 -0.400 -28.818 1.00 91.62 99 LEU A N 1
ATOM 784 C CA . LEU A 1 99 ? 22.788 -0.360 -30.282 1.00 91.62 99 LEU A CA 1
ATOM 785 C C . LEU A 1 99 ? 23.380 -1.650 -30.876 1.00 91.62 99 LEU A C 1
ATOM 787 O O . LEU A 1 99 ? 22.880 -2.149 -31.878 1.00 91.62 99 LEU A O 1
ATOM 791 N N . ARG A 1 100 ? 24.429 -2.204 -30.251 1.00 94.06 100 ARG A N 1
ATOM 792 C CA . ARG A 1 100 ? 25.059 -3.463 -30.687 1.00 94.06 100 ARG A CA 1
ATOM 793 C C . ARG A 1 100 ? 24.198 -4.690 -30.404 1.00 94.06 100 ARG A C 1
ATOM 795 O O . ARG A 1 100 ? 24.272 -5.655 -31.149 1.00 94.06 100 ARG A O 1
ATOM 802 N N . LEU A 1 101 ? 23.420 -4.650 -29.325 1.00 92.31 101 LEU A N 1
ATOM 803 C CA . LEU A 1 101 ? 22.535 -5.738 -28.913 1.00 92.31 101 LEU A CA 1
ATOM 804 C C . LEU A 1 101 ? 21.287 -5.861 -29.795 1.00 92.31 101 LEU A C 1
ATOM 806 O O . LEU A 1 101 ? 20.694 -6.930 -29.825 1.00 92.31 101 LEU A O 1
ATOM 810 N N . GLN A 1 102 ? 20.892 -4.782 -30.482 1.00 92.25 102 GLN A N 1
ATOM 811 C CA . GLN A 1 102 ? 19.738 -4.741 -31.390 1.00 92.25 102 GLN A CA 1
ATOM 812 C C . GLN A 1 102 ? 18.464 -5.398 -30.809 1.00 92.25 102 GLN A C 1
ATOM 814 O O . GLN A 1 102 ? 17.880 -6.276 -31.444 1.00 92.25 102 GLN A O 1
ATOM 819 N N . PRO A 1 103 ? 18.013 -5.001 -29.599 1.00 91.00 103 PRO A N 1
ATOM 820 C CA . PRO A 1 103 ? 16.7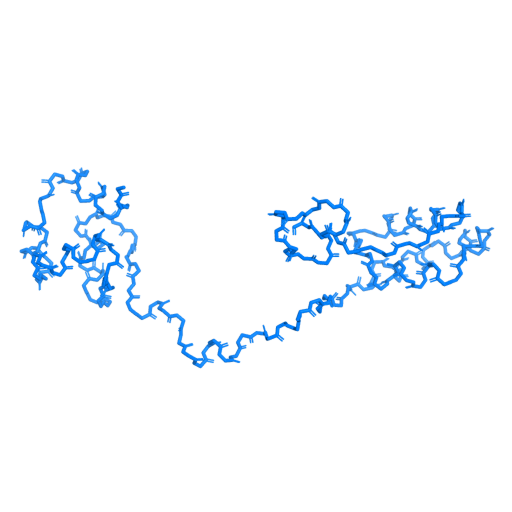88 -5.551 -29.026 1.00 91.00 103 PRO A CA 1
ATOM 821 C C . PRO A 1 103 ? 15.577 -5.212 -29.902 1.00 91.00 103 PRO A C 1
ATOM 823 O O . PRO A 1 103 ? 15.520 -4.127 -30.487 1.00 91.00 103 PRO A O 1
ATOM 826 N N . ASP A 1 104 ? 14.581 -6.103 -29.936 1.00 90.06 104 ASP A N 1
ATOM 827 C CA . ASP A 1 104 ? 13.321 -5.845 -30.638 1.00 90.06 104 ASP A CA 1
ATOM 828 C C . ASP A 1 104 ? 12.685 -4.527 -30.140 1.00 90.06 104 ASP A C 1
ATOM 830 O O . ASP A 1 104 ? 12.344 -4.420 -28.952 1.00 90.06 104 ASP A O 1
ATOM 834 N N . PRO A 1 105 ? 12.495 -3.517 -31.015 1.00 89.06 105 PRO A N 1
ATOM 835 C CA . PRO A 1 105 ? 11.996 -2.206 -30.608 1.00 89.06 105 PRO A CA 1
ATOM 836 C C . PRO A 1 105 ? 10.611 -2.266 -29.964 1.00 89.06 105 PRO A C 1
ATOM 838 O O . PRO A 1 105 ? 10.320 -1.498 -29.044 1.00 89.06 105 PRO A O 1
ATOM 841 N N . ARG A 1 106 ? 9.755 -3.188 -30.426 1.00 90.19 106 ARG A N 1
ATOM 842 C CA . ARG A 1 106 ? 8.402 -3.356 -29.888 1.00 90.19 106 ARG A CA 1
ATOM 843 C C . ARG A 1 106 ? 8.454 -3.892 -28.463 1.00 90.19 106 ARG A C 1
ATOM 845 O O . ARG A 1 106 ? 7.841 -3.303 -27.575 1.00 90.19 106 ARG A O 1
ATOM 852 N N . THR A 1 107 ? 9.205 -4.966 -28.239 1.00 89.31 107 THR A N 1
ATOM 853 C CA . THR A 1 107 ? 9.392 -5.572 -26.916 1.00 89.31 107 THR A CA 1
ATOM 854 C C . THR A 1 107 ? 10.018 -4.579 -25.945 1.00 89.31 107 THR A C 1
ATOM 856 O O . THR A 1 107 ? 9.490 -4.389 -24.852 1.00 89.31 107 THR A O 1
ATOM 859 N N . LEU A 1 108 ? 11.062 -3.857 -26.361 1.00 89.38 108 LEU A N 1
ATOM 860 C CA . LEU A 1 108 ? 11.690 -2.831 -25.529 1.00 89.38 108 LEU A CA 1
ATOM 861 C C . LEU A 1 108 ? 10.718 -1.698 -25.156 1.00 89.38 108 LEU A C 1
ATOM 863 O O . LEU A 1 108 ? 10.717 -1.229 -24.018 1.00 89.38 108 LEU A O 1
ATOM 867 N N . SER A 1 109 ? 9.880 -1.255 -26.096 1.00 88.94 109 SER A N 1
ATOM 868 C CA . SER A 1 109 ? 8.874 -0.221 -25.831 1.00 88.94 109 SER A CA 1
ATOM 869 C C . SER A 1 109 ? 7.828 -0.694 -24.816 1.00 88.94 109 SER A C 1
ATOM 871 O O . SER A 1 109 ? 7.529 0.021 -23.861 1.00 88.94 109 SER A O 1
ATOM 873 N N . LEU A 1 110 ? 7.338 -1.930 -24.953 1.00 87.38 110 LEU A N 1
ATOM 874 C CA . LEU A 1 110 ? 6.383 -2.522 -24.011 1.00 87.38 110 LEU A CA 1
ATOM 875 C C . LEU A 1 110 ? 6.988 -2.705 -22.616 1.00 87.38 110 LEU A C 1
ATOM 877 O O . LEU A 1 110 ? 6.350 -2.340 -21.631 1.00 87.38 110 LEU A O 1
ATOM 881 N N . MET A 1 111 ? 8.231 -3.186 -22.521 1.00 88.00 111 MET A N 1
ATOM 882 C CA . MET A 1 111 ? 8.938 -3.319 -21.242 1.00 88.00 111 MET A CA 1
ATOM 883 C C . MET A 1 111 ? 9.045 -1.976 -20.511 1.00 88.00 111 MET A C 1
ATOM 885 O O . MET A 1 111 ? 8.773 -1.907 -19.319 1.00 88.00 111 MET A O 1
ATOM 889 N N . ARG A 1 112 ? 9.346 -0.884 -21.223 1.00 87.81 112 ARG A N 1
ATOM 890 C CA . ARG A 1 112 ? 9.420 0.464 -20.629 1.00 87.81 112 ARG A CA 1
ATOM 891 C C . ARG A 1 112 ? 8.096 0.979 -20.070 1.00 87.81 112 ARG A C 1
ATOM 893 O O . ARG A 1 112 ? 8.111 1.848 -19.200 1.00 87.81 112 ARG A O 1
ATOM 900 N N . ILE A 1 113 ? 6.978 0.523 -20.625 1.00 84.50 113 ILE A N 1
ATOM 901 C CA . ILE A 1 113 ? 5.635 0.937 -20.207 1.00 84.50 113 ILE A CA 1
ATOM 902 C C . ILE A 1 113 ? 5.165 0.084 -19.027 1.00 84.50 113 ILE A C 1
ATOM 904 O O . ILE A 1 113 ? 4.551 0.610 -18.105 1.00 84.50 113 ILE A O 1
ATOM 908 N N . LEU A 1 114 ? 5.447 -1.219 -19.066 1.00 81.62 114 LEU A N 1
ATOM 909 C CA . LEU A 1 114 ? 4.793 -2.207 -18.208 1.00 81.62 114 LEU A CA 1
ATOM 910 C C . LEU A 1 114 ? 5.670 -2.712 -17.060 1.00 81.62 114 LEU A C 1
ATOM 912 O O . LEU A 1 114 ? 5.136 -3.166 -16.054 1.00 81.62 114 LEU A O 1
ATOM 916 N N . ILE A 1 115 ? 6.997 -2.649 -17.189 1.00 83.88 115 ILE A N 1
ATOM 917 C CA . ILE A 1 115 ? 7.922 -3.183 -16.187 1.00 83.88 115 ILE A CA 1
ATOM 918 C C . ILE A 1 115 ? 8.456 -2.040 -15.328 1.00 83.88 115 ILE A C 1
ATOM 920 O O . ILE A 1 115 ? 9.199 -1.167 -15.797 1.00 83.88 115 ILE A O 1
ATOM 924 N N . ARG A 1 116 ? 8.098 -2.085 -14.043 1.00 84.94 116 ARG A N 1
ATOM 925 C CA . ARG A 1 116 ? 8.751 -1.294 -13.004 1.00 84.94 116 ARG A CA 1
ATOM 926 C C . ARG A 1 116 ? 10.178 -1.788 -12.818 1.00 84.94 116 ARG A C 1
ATOM 928 O O . ARG A 1 116 ? 10.416 -2.988 -12.764 1.00 84.94 116 ARG A O 1
ATOM 935 N N . VAL A 1 117 ? 11.101 -0.845 -12.711 1.00 86.50 117 VAL A N 1
ATOM 936 C CA . VAL A 1 117 ? 12.512 -1.113 -12.438 1.00 86.50 117 VAL A CA 1
ATOM 937 C C . VAL A 1 117 ? 12.971 -0.176 -11.332 1.00 86.50 117 VAL A C 1
ATOM 939 O O . VAL A 1 117 ? 12.719 1.032 -11.382 1.00 86.50 117 VAL A O 1
ATOM 942 N N . ASP A 1 118 ? 13.663 -0.720 -10.343 1.00 86.62 118 ASP A N 1
ATOM 943 C CA . ASP A 1 118 ? 14.143 0.031 -9.187 1.00 86.62 118 ASP A CA 1
ATOM 944 C C . ASP A 1 118 ? 15.475 0.729 -9.492 1.00 86.62 118 ASP A C 1
ATOM 946 O O . ASP A 1 118 ? 15.810 1.769 -8.912 1.00 86.62 118 ASP A O 1
ATOM 950 N N . SER A 1 119 ? 16.225 0.216 -10.475 1.00 91.12 119 SER A N 1
ATOM 951 C CA . SER A 1 119 ? 17.522 0.759 -10.877 1.00 91.12 119 SER A CA 1
ATOM 952 C C . SER A 1 119 ? 17.742 0.781 -12.392 1.00 91.12 119 SER A C 1
ATOM 954 O O . SER A 1 119 ? 17.107 0.069 -13.168 1.00 91.12 119 SER A O 1
ATOM 956 N N . ALA A 1 120 ? 18.703 1.597 -12.834 1.00 91.25 120 ALA A N 1
ATOM 957 C CA . ALA A 1 120 ? 19.119 1.617 -14.237 1.00 91.25 120 ALA A CA 1
ATOM 958 C C . ALA A 1 120 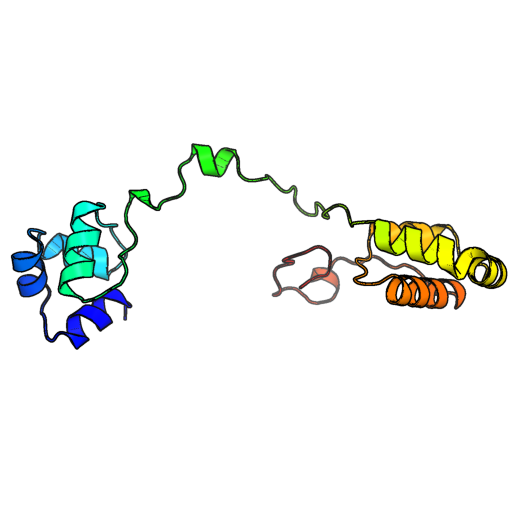? 19.795 0.294 -14.656 1.00 91.25 120 ALA A C 1
ATOM 960 O O . ALA A 1 120 ? 19.662 -0.130 -15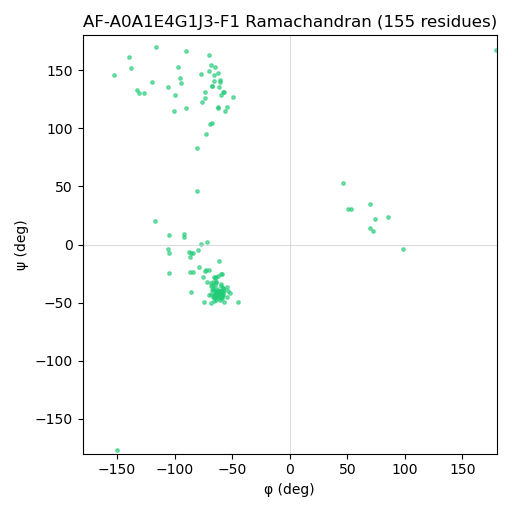.801 1.00 91.25 120 ALA A O 1
ATOM 961 N N . ILE A 1 121 ? 20.497 -0.370 -13.731 1.00 93.75 121 ILE A N 1
ATOM 962 C CA . ILE A 1 121 ? 21.144 -1.667 -13.981 1.00 93.75 121 ILE A CA 1
ATOM 963 C C . ILE A 1 121 ? 20.089 -2.741 -14.256 1.00 93.75 121 ILE A C 1
ATOM 965 O O . ILE A 1 121 ? 20.220 -3.506 -15.206 1.00 93.75 121 ILE A O 1
ATOM 969 N N . GLU A 1 122 ? 19.015 -2.762 -13.471 1.00 93.12 122 GLU A N 1
ATOM 970 C CA . GLU A 1 122 ? 17.892 -3.672 -13.688 1.00 93.12 122 GLU A CA 1
ATOM 971 C C . GLU A 1 122 ? 17.230 -3.448 -15.054 1.00 93.12 122 GLU A C 1
ATOM 973 O O . GLU A 1 122 ? 17.019 -4.398 -15.806 1.00 93.12 122 GLU A O 1
ATOM 978 N N . ALA A 1 123 ? 17.000 -2.188 -15.436 1.00 92.69 123 ALA A N 1
ATOM 979 C CA . ALA A 1 123 ? 16.515 -1.852 -16.774 1.00 92.69 123 ALA A CA 1
ATOM 980 C C . ALA A 1 123 ? 17.448 -2.384 -17.879 1.00 92.69 123 ALA A C 1
ATOM 982 O O . ALA A 1 123 ? 16.986 -2.877 -18.907 1.00 92.69 123 ALA A O 1
ATOM 983 N N . PHE A 1 124 ? 18.767 -2.327 -17.667 1.00 94.06 124 PHE A N 1
ATOM 984 C CA . PHE A 1 124 ? 19.737 -2.892 -18.601 1.00 94.06 124 PHE A CA 1
ATOM 985 C C . PHE A 1 124 ? 19.655 -4.423 -18.687 1.00 94.06 124 PHE A C 1
ATOM 987 O O . PHE A 1 124 ? 19.738 -4.964 -19.789 1.00 94.06 124 PHE A O 1
ATOM 994 N N . PHE A 1 125 ? 19.419 -5.127 -17.577 1.00 94.25 125 PHE A N 1
ATOM 995 C CA . PHE A 1 125 ? 19.175 -6.572 -17.612 1.00 94.25 125 PHE A CA 1
ATOM 996 C C . PHE A 1 125 ? 17.920 -6.926 -18.412 1.00 94.25 125 PHE A C 1
ATOM 998 O O . PHE A 1 125 ? 17.976 -7.823 -19.252 1.00 94.25 125 PHE A O 1
ATOM 1005 N N . TRP A 1 126 ? 16.830 -6.174 -18.261 1.00 92.75 126 TRP A N 1
ATOM 1006 C CA . TRP A 1 126 ? 15.649 -6.354 -19.109 1.00 92.75 126 TRP A CA 1
ATOM 1007 C C . TRP A 1 126 ? 15.958 -6.134 -20.596 1.00 92.75 126 TRP A C 1
ATOM 1009 O O . TRP A 1 126 ? 15.541 -6.928 -21.437 1.00 92.75 126 TRP A O 1
ATOM 1019 N N . ILE A 1 127 ? 16.774 -5.134 -20.940 1.00 92.81 127 ILE A N 1
ATOM 1020 C CA . ILE A 1 127 ? 17.220 -4.923 -22.327 1.00 92.81 127 ILE A CA 1
ATOM 1021 C C . ILE A 1 127 ? 18.026 -6.120 -22.848 1.00 92.81 127 ILE A C 1
ATOM 1023 O O . ILE A 1 127 ? 17.844 -6.520 -23.998 1.00 92.81 127 ILE A O 1
ATOM 1027 N N . LEU A 1 128 ? 18.883 -6.717 -22.016 1.00 93.56 128 LEU A N 1
ATOM 1028 C CA . LEU A 1 128 ? 19.616 -7.931 -22.383 1.00 93.56 128 LEU A CA 1
ATOM 1029 C C . LEU A 1 128 ? 18.665 -9.101 -22.645 1.00 93.56 128 LEU A C 1
ATOM 1031 O O . LEU A 1 128 ? 18.851 -9.816 -23.626 1.00 93.56 128 LEU A O 1
ATOM 1035 N N . THR A 1 129 ? 17.620 -9.269 -21.829 1.00 90.75 129 THR A N 1
ATOM 1036 C CA . THR A 1 129 ? 16.616 -10.314 -22.084 1.00 90.75 129 THR A CA 1
ATOM 1037 C C . THR A 1 129 ? 15.878 -10.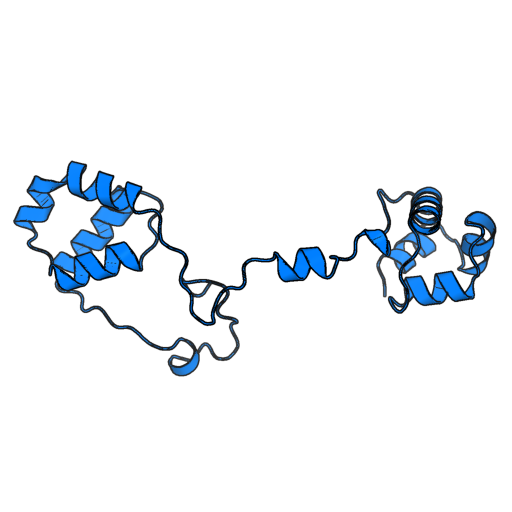083 -23.400 1.00 90.75 129 THR A C 1
ATOM 1039 O O . THR A 1 129 ? 15.680 -11.033 -24.158 1.00 90.75 129 THR A O 1
ATOM 1042 N N . ALA A 1 130 ? 15.526 -8.834 -23.724 1.00 90.56 130 ALA A N 1
ATOM 1043 C CA . ALA A 1 130 ? 14.905 -8.487 -25.002 1.00 90.56 130 ALA A CA 1
ATOM 1044 C C . ALA A 1 130 ? 15.838 -8.791 -26.185 1.00 90.56 130 ALA A C 1
ATOM 1046 O O . ALA A 1 130 ? 15.411 -9.378 -27.177 1.00 90.56 130 ALA A O 1
ATOM 1047 N N . ALA A 1 131 ? 17.123 -8.451 -26.061 1.00 92.31 131 ALA A N 1
ATOM 1048 C CA . ALA A 1 131 ? 18.144 -8.745 -27.066 1.00 92.31 131 ALA A CA 1
ATOM 1049 C C . ALA A 1 131 ? 18.398 -10.250 -27.248 1.00 92.31 131 ALA A C 1
ATOM 1051 O O . ALA A 1 131 ? 18.717 -10.693 -28.346 1.00 92.31 131 ALA A O 1
ATOM 1052 N N . ALA A 1 132 ? 18.195 -11.054 -26.202 1.00 91.62 132 ALA A N 1
ATOM 1053 C CA . ALA A 1 132 ? 18.271 -12.512 -26.278 1.00 91.62 132 ALA A CA 1
ATOM 1054 C C . ALA A 1 132 ? 17.090 -13.158 -27.038 1.00 91.62 132 ALA A C 1
ATOM 1056 O O . ALA A 1 132 ? 17.022 -14.381 -27.136 1.00 91.62 132 ALA A O 1
ATOM 1057 N N . GLY A 1 133 ? 16.156 -12.363 -27.577 1.00 87.88 133 GLY A N 1
ATOM 1058 C CA . GLY A 1 133 ? 15.031 -12.855 -28.376 1.00 87.88 133 GLY A CA 1
ATOM 1059 C C . GLY A 1 133 ? 13.820 -13.284 -27.548 1.00 87.88 133 GLY A C 1
ATOM 1060 O O . GLY A 1 133 ? 13.016 -14.101 -28.005 1.00 87.88 133 GLY A O 1
ATOM 1061 N N . THR A 1 134 ? 13.670 -12.757 -26.328 1.00 84.81 134 THR A N 1
ATOM 1062 C CA . THR A 1 134 ? 12.461 -13.003 -25.528 1.00 84.81 134 THR A CA 1
ATOM 1063 C C . THR A 1 134 ? 11.210 -12.487 -26.237 1.00 84.81 134 THR A C 1
ATOM 1065 O O . THR A 1 134 ? 11.204 -11.433 -26.872 1.00 84.81 134 THR A O 1
ATOM 1068 N N . LYS A 1 135 ? 10.120 -13.250 -26.115 1.00 82.31 135 LYS A N 1
ATOM 1069 C CA . LYS A 1 135 ? 8.807 -12.876 -26.642 1.00 82.31 135 LYS A CA 1
ATOM 1070 C C . LYS A 1 135 ? 7.956 -12.314 -25.519 1.00 82.31 135 LYS A C 1
ATOM 1072 O O . LYS A 1 135 ? 7.779 -12.954 -24.487 1.00 82.31 135 LYS A O 1
ATOM 1077 N N . PHE A 1 136 ? 7.395 -11.137 -25.752 1.00 78.50 136 PHE A N 1
ATOM 1078 C CA . PHE A 1 136 ? 6.438 -10.540 -24.838 1.00 78.50 136 PHE A CA 1
ATOM 1079 C C . PHE A 1 136 ? 5.085 -11.268 -24.917 1.00 78.50 136 PHE A C 1
ATOM 1081 O O . PHE A 1 136 ? 4.514 -11.402 -26.003 1.00 78.50 136 PHE A O 1
ATOM 1088 N N . VAL A 1 137 ? 4.568 -11.720 -23.772 1.00 78.00 137 VAL A N 1
ATOM 1089 C CA . VAL A 1 137 ? 3.270 -12.398 -23.645 1.00 78.00 137 VAL A CA 1
ATOM 1090 C C . VAL A 1 137 ? 2.490 -11.752 -22.503 1.00 78.00 137 VAL A C 1
ATOM 1092 O O . VAL A 1 137 ? 3.016 -11.601 -21.405 1.00 78.00 137 VAL A O 1
ATOM 1095 N N . LEU A 1 138 ? 1.232 -11.387 -22.760 1.00 73.69 138 LEU A N 1
ATOM 1096 C CA . LEU A 1 138 ? 0.282 -10.952 -21.735 1.00 73.69 138 LEU A CA 1
ATOM 1097 C C . LEU A 1 138 ? -0.732 -12.059 -21.494 1.00 73.69 138 LEU A C 1
ATOM 1099 O O . LEU A 1 138 ? -1.271 -12.631 -22.442 1.00 73.69 138 LEU A O 1
ATOM 1103 N N . ALA A 1 139 ? -1.018 -12.325 -20.227 1.00 71.69 139 ALA A N 1
ATOM 1104 C CA . ALA A 1 139 ? -2.039 -13.271 -19.825 1.00 71.69 139 ALA A CA 1
ATOM 1105 C C . ALA A 1 139 ? -2.848 -12.722 -18.656 1.00 71.69 139 ALA A C 1
ATOM 1107 O O . ALA A 1 139 ? -2.351 -11.941 -17.848 1.00 71.69 139 ALA A O 1
ATOM 1108 N N . ILE A 1 140 ? -4.100 -13.161 -18.564 1.00 68.69 140 ILE A N 1
ATOM 1109 C CA . ILE A 1 140 ? -4.963 -12.854 -17.427 1.00 68.69 140 ILE A CA 1
ATOM 1110 C C . ILE A 1 140 ? -4.509 -13.743 -16.258 1.00 68.69 140 ILE A C 1
ATOM 1112 O O . ILE A 1 140 ? -4.552 -14.968 -16.409 1.00 68.69 140 ILE A O 1
ATOM 1116 N N . PRO A 1 141 ? -4.131 -13.189 -15.089 1.00 70.44 141 PRO A N 1
ATOM 1117 C CA . PRO A 1 141 ? -3.648 -13.986 -13.956 1.00 70.44 141 PRO A CA 1
ATOM 1118 C C . PRO A 1 141 ? -4.617 -15.107 -13.547 1.00 70.44 141 PRO A C 1
ATOM 1120 O O . PRO A 1 141 ? -4.212 -16.248 -13.332 1.00 70.44 141 PRO A O 1
ATOM 1123 N N . HIS A 1 142 ? -5.926 -14.840 -13.558 1.00 68.62 142 HIS A N 1
ATOM 1124 C CA . HIS A 1 142 ? -6.948 -15.851 -13.259 1.00 68.62 142 HIS A CA 1
ATOM 1125 C C . HIS A 1 142 ? -6.995 -17.003 -14.278 1.00 68.62 142 HIS A C 1
ATOM 1127 O O . HIS A 1 142 ? -7.288 -18.140 -13.903 1.00 68.62 142 HIS A O 1
ATOM 1133 N N . ALA A 1 143 ? -6.693 -16.732 -15.553 1.00 71.19 143 ALA A N 1
ATOM 1134 C CA . ALA A 1 143 ? -6.579 -17.766 -16.582 1.00 71.19 143 ALA A CA 1
ATOM 1135 C C . ALA A 1 143 ? -5.302 -18.609 -16.410 1.00 71.19 143 ALA A C 1
ATOM 1137 O O . ALA A 1 143 ? -5.272 -19.756 -16.840 1.00 71.19 143 ALA A O 1
ATOM 1138 N N . MET A 1 144 ? -4.292 -18.064 -15.723 1.00 72.94 144 MET A N 1
ATOM 1139 C CA . MET A 1 144 ? -3.030 -18.730 -15.380 1.00 72.94 144 MET A CA 1
ATOM 1140 C C . MET A 1 144 ? -3.051 -19.428 -14.007 1.00 72.94 144 MET A C 1
ATOM 1142 O O . MET A 1 144 ? -2.019 -19.893 -13.537 1.00 72.94 144 MET A O 1
ATOM 1146 N N . GLY A 1 145 ? -4.218 -19.535 -13.360 1.00 75.44 145 GLY A N 1
ATOM 1147 C CA . GLY A 1 145 ? -4.385 -20.280 -12.104 1.00 75.44 145 GLY A CA 1
ATOM 1148 C C . GLY A 1 145 ? -4.368 -19.432 -10.830 1.00 75.44 145 GLY A C 1
ATOM 1149 O O . GLY A 1 145 ? -4.680 -19.952 -9.761 1.00 75.44 145 GLY A O 1
ATOM 1150 N N . PHE A 1 146 ? -4.134 -18.120 -10.922 1.00 67.88 146 PHE A N 1
ATOM 1151 C CA . PHE A 1 146 ? -4.109 -17.204 -9.774 1.00 67.88 146 PHE A CA 1
ATOM 1152 C C . PHE A 1 146 ? -5.513 -16.765 -9.323 1.00 67.88 146 PHE A C 1
ATOM 1154 O O . PHE A 1 146 ? -5.780 -15.591 -9.117 1.00 67.88 146 PHE A O 1
ATOM 1161 N N . ARG A 1 147 ? -6.461 -17.703 -9.200 1.00 70.19 147 ARG A N 1
ATOM 1162 C CA . ARG A 1 147 ? -7.893 -17.400 -8.974 1.00 70.19 147 ARG A CA 1
ATOM 1163 C C . ARG A 1 147 ? -8.226 -16.838 -7.591 1.00 70.19 147 ARG A C 1
ATOM 1165 O O . ARG A 1 147 ? -9.293 -16.260 -7.422 1.00 70.19 147 ARG A O 1
ATOM 1172 N N . LEU A 1 148 ? -7.361 -17.079 -6.608 1.00 71.69 148 LEU A N 1
ATOM 1173 C CA . LEU A 1 148 ? -7.577 -16.694 -5.209 1.00 71.69 148 LEU A CA 1
ATOM 1174 C C . LEU A 1 148 ? -6.742 -15.483 -4.789 1.00 71.69 148 LEU A C 1
ATOM 1176 O O . LEU A 1 148 ? -6.911 -14.990 -3.678 1.00 71.69 148 LEU A O 1
ATOM 1180 N N . GLN A 1 149 ? -5.836 -15.024 -5.651 1.00 59.31 149 GLN A N 1
ATOM 1181 C CA . GLN A 1 149 ? -5.002 -13.870 -5.363 1.00 59.31 149 GLN A CA 1
ATOM 1182 C C . GLN A 1 149 ? -5.732 -12.630 -5.871 1.00 59.31 149 GLN A C 1
ATOM 1184 O O . GLN A 1 149 ? -6.008 -12.547 -7.071 1.00 59.31 149 GLN A O 1
ATOM 1189 N N . PRO A 1 150 ? -6.094 -11.682 -4.990 1.00 59.34 150 PRO A N 1
ATOM 1190 C CA . PRO A 1 150 ? -6.491 -10.372 -5.469 1.00 59.34 150 PRO A CA 1
ATOM 1191 C C . PRO A 1 150 ? -5.324 -9.816 -6.290 1.00 59.34 150 PRO A C 1
ATOM 1193 O O . PRO A 1 15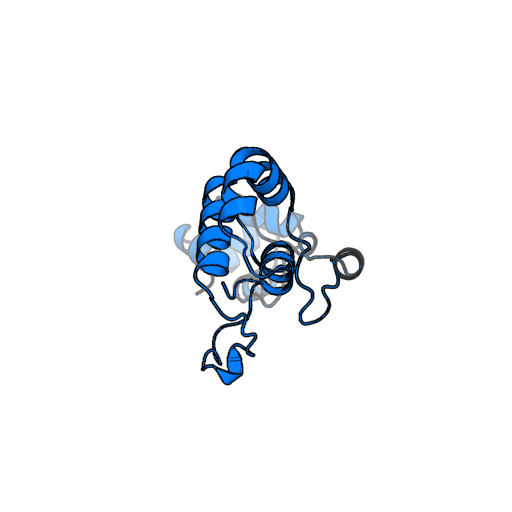0 ? -4.182 -9.888 -5.855 1.00 59.34 150 PRO A O 1
ATOM 1196 N N . ILE A 1 151 ? -5.595 -9.315 -7.493 1.00 59.94 151 ILE A N 1
ATOM 1197 C CA . ILE A 1 151 ? -4.592 -8.572 -8.262 1.00 59.94 151 ILE A CA 1
ATOM 1198 C C . ILE A 1 151 ? -4.469 -7.225 -7.550 1.00 59.94 151 ILE A C 1
ATOM 1200 O O . ILE A 1 151 ? -5.335 -6.367 -7.729 1.00 59.94 151 ILE A O 1
ATOM 1204 N N . VAL A 1 152 ? -3.488 -7.098 -6.654 1.00 56.31 152 VAL A N 1
ATOM 1205 C CA . VAL A 1 152 ? -3.362 -5.935 -5.767 1.00 56.31 152 VAL A CA 1
ATOM 1206 C C . VAL A 1 152 ? -2.586 -4.809 -6.453 1.00 56.31 152 VAL A C 1
ATOM 1208 O O . VAL A 1 152 ? -2.834 -3.642 -6.157 1.00 56.31 152 VAL A O 1
ATOM 1211 N N . ASP A 1 153 ? -1.748 -5.131 -7.446 1.00 57.72 153 ASP A N 1
ATOM 1212 C CA . ASP A 1 153 ? -1.095 -4.149 -8.314 1.00 57.72 153 ASP A CA 1
ATOM 1213 C C . ASP A 1 153 ? -0.779 -4.643 -9.749 1.00 57.72 153 ASP A C 1
ATOM 1215 O O . ASP A 1 153 ? -1.110 -5.756 -10.166 1.00 57.72 153 ASP A O 1
ATOM 1219 N N . SER A 1 154 ? -0.116 -3.778 -10.532 1.00 54.19 154 SER A N 1
ATOM 1220 C CA . SER A 1 154 ? 0.336 -4.042 -11.910 1.00 54.19 154 SER A CA 1
ATOM 1221 C C . SER A 1 154 ? 1.345 -5.190 -12.064 1.00 54.19 154 SER A C 1
ATOM 1223 O O . SER A 1 154 ? 1.593 -5.625 -13.189 1.00 54.19 154 SER A O 1
ATOM 1225 N N . GLN A 1 155 ? 1.952 -5.650 -10.969 1.00 53.62 155 GLN A N 1
ATOM 1226 C CA . GLN A 1 155 ? 2.943 -6.726 -10.936 1.00 53.62 155 GLN A CA 1
ATOM 1227 C C . GLN A 1 155 ? 2.372 -8.031 -10.361 1.00 53.62 155 GLN A C 1
ATOM 1229 O O . GLN A 1 155 ? 3.057 -9.052 -10.397 1.00 53.62 155 GLN A O 1
ATOM 1234 N N . GLY A 1 156 ? 1.117 -8.026 -9.902 1.00 53.97 156 GLY A N 1
ATOM 1235 C CA . GLY A 1 156 ? 0.469 -9.197 -9.317 1.00 53.97 156 GLY A CA 1
ATOM 1236 C C . GLY A 1 156 ? 0.964 -9.532 -7.908 1.00 53.97 156 GLY A C 1
ATOM 1237 O O . GLY A 1 156 ? 0.844 -10.691 -7.507 1.00 53.97 156 GLY A O 1
ATOM 1238 N N . LEU A 1 157 ? 1.532 -8.551 -7.195 1.00 45.59 157 LEU A N 1
ATOM 1239 C CA . LEU A 1 157 ? 1.714 -8.610 -5.740 1.00 45.59 157 LEU A CA 1
ATOM 1240 C C . LEU A 1 157 ? 0.402 -8.278 -5.032 1.00 45.59 157 LEU A C 1
ATOM 1242 O O . LEU A 1 157 ? -0.421 -7.566 -5.655 1.00 45.59 157 LEU A O 1
#

Sequence (157 aa):
MNWLQQAREAKNLNQTKLADKTTTSRSRICKIEKGTALPTRAQGEAIAKELGLAGVPCSEDLVSERQIQNLPKHRPYELEPQNQERWKVALKAWAVRILRLQPDPRTLSLMRILIRVDSAIEAFFWILTAAAGTKFVLAIPHAMGFRLQPIVDSQGL

Nearest PDB structures (foldseek):
  1y7y-assembly1_B  TM=9.273E-01  e=6.362E-02  Aeromonas hydrophila
  2lyk-assembly1_B  TM=9.109E-01  e=8.989E-02  Enterococcus faecalis
  2xj3-assembly1_B  TM=9.202E-01  e=1.794E-01  Enterococcus faecalis
  2b5a-assembly1_A  TM=7.689E-01  e=1.199E-01  [Bacillus] caldolyticus
  6xgt-assembly1_E  TM=4.633E-01  e=4.503E-02  Thermomyces lanuginosus

Foldseek 3Di:
DAPLVVLCVVVVHDLVNLCVQLVHDSVVSVCVSVVNAFAAQSSFVSSCVSSVHPTGDGPVNDQDPVNVVVPPPQDVPNADFADLPQVVCLCVVCVVVLVVLVFDPVQLVVCSGQPHDPHNVRNVVSSNCRSVVDDDDDDDVVVVVVVPQDCPHSVSD

pLDDT: mean 84.58, std 11.38, range [45.59, 94.25]

Radius of gyration: 27.37 Å; Cα contacts (8 Å, |Δi|>4): 132; chains: 1; bounding box: 52×34×68 Å

Secondary structure (DSSP, 8-state):
--HHHHHHHHTT--HHHHHHHTT--HHHHHHHHTTSSPPPHHHHHHHHHHHT-S----GGGSPPHHHHHHS--PPTT-PPPP-THHHHHHHHHTHHHHHHH---HHHHHHHHHH---SSHHHHHHHHHHHHTTPPP----GGGGT-TTS---STT--

Solvent-accessible surface area (backbone atoms only — not comparable to full-atom values): 9378 Å² total; per-residue (Å²): 133,46,70,67,47,50,43,34,51,77,67,75,45,51,63,58,61,50,15,70,76,40,80,39,56,43,69,54,51,54,33,37,51,68,68,78,40,64,36,51,61,72,47,16,53,40,47,12,62,76,56,73,44,98,65,47,84,24,59,80,74,52,83,46,70,70,54,60,71,67,45,85,80,73,54,92,89,63,62,75,84,51,78,48,62,33,50,51,50,24,53,64,77,40,40,74,59,50,65,74,48,61,41,49,67,66,54,52,53,49,44,60,60,68,53,82,57,98,37,32,65,55,40,45,52,53,48,50,46,36,37,73,65,61,78,88,81,87,77,58,57,57,83,74,68,44,72,85,57,72,75,69,48,85,83,64,86

Mean predicted aligned error: 13.09 Å